Protein AF-A0A1G2XG42-F1 (afdb_monomer_lite)

Structure (mmCIF, N/CA/C/O backbone):
data_AF-A0A1G2XG42-F1
#
_entry.id   AF-A0A1G2XG42-F1
#
loop_
_atom_site.group_PDB
_atom_site.id
_atom_site.type_symbol
_atom_site.label_atom_id
_atom_site.label_alt_id
_atom_site.label_comp_id
_atom_site.label_asym_id
_atom_site.label_entity_id
_atom_site.label_seq_id
_atom_site.pdbx_PDB_ins_code
_atom_site.Cartn_x
_atom_site.Cartn_y
_atom_site.Cartn_z
_atom_site.occupancy
_atom_site.B_iso_or_equiv
_atom_site.auth_seq_id
_atom_site.auth_comp_id
_atom_site.auth_asym_id
_atom_site.auth_atom_id
_atom_site.pdbx_PDB_model_num
ATOM 1 N N . ILE A 1 1 ? 22.631 2.532 -16.169 1.00 64.06 1 ILE A N 1
ATOM 2 C CA . ILE A 1 1 ? 21.913 1.807 -15.087 1.00 64.06 1 ILE A CA 1
ATOM 3 C C . ILE A 1 1 ? 22.865 1.355 -13.971 1.00 64.06 1 ILE A C 1
ATOM 5 O O . ILE A 1 1 ? 22.715 1.842 -12.859 1.00 64.06 1 ILE A O 1
ATOM 9 N N . LYS A 1 2 ? 23.910 0.551 -14.250 1.00 63.91 2 LYS A N 1
ATOM 10 C CA . LYS A 1 2 ? 24.898 0.084 -13.240 1.00 63.91 2 LYS A CA 1
ATOM 11 C C . LYS A 1 2 ? 25.550 1.188 -12.390 1.00 63.91 2 LYS A C 1
ATOM 13 O O . LYS A 1 2 ? 25.722 1.023 -11.194 1.00 63.91 2 LYS A O 1
ATOM 18 N N . LYS A 1 3 ? 25.851 2.341 -12.994 1.00 68.94 3 LYS A N 1
ATOM 19 C CA . LYS A 1 3 ? 26.469 3.490 -12.305 1.00 68.94 3 LYS A CA 1
ATOM 20 C C . LYS A 1 3 ? 25.526 4.230 -11.338 1.00 68.94 3 LYS A C 1
ATOM 22 O O . LYS A 1 3 ? 26.001 4.994 -10.515 1.00 68.94 3 LYS A O 1
ATOM 27 N N . VAL A 1 4 ? 24.211 4.030 -11.477 1.00 76.75 4 VAL A N 1
ATOM 28 C CA . VAL A 1 4 ? 23.165 4.695 -10.675 1.00 76.75 4 VAL A CA 1
ATOM 29 C C . VAL A 1 4 ? 22.660 3.773 -9.564 1.00 76.75 4 VAL A C 1
ATOM 31 O O . VAL A 1 4 ? 22.422 4.236 -8.457 1.00 76.75 4 VAL A O 1
ATOM 34 N N . PHE A 1 5 ? 22.525 2.473 -9.847 1.00 69.44 5 PHE A N 1
ATOM 35 C CA . PHE A 1 5 ? 21.964 1.499 -8.904 1.00 69.44 5 PHE A CA 1
ATOM 36 C C . PHE A 1 5 ? 23.005 0.685 -8.122 1.00 69.44 5 PHE A C 1
ATOM 38 O O . PHE A 1 5 ? 22.629 0.067 -7.131 1.00 69.44 5 PHE A O 1
ATOM 45 N N . GLY A 1 6 ? 24.292 0.733 -8.498 1.00 69.31 6 GLY A N 1
ATOM 46 C CA . GLY A 1 6 ? 25.391 0.123 -7.735 1.00 69.31 6 GLY A CA 1
ATOM 47 C C . GLY A 1 6 ? 25.095 -1.315 -7.286 1.00 69.31 6 GLY A C 1
ATOM 48 O O . GLY A 1 6 ? 24.560 -2.096 -8.072 1.00 69.31 6 GLY A O 1
ATOM 49 N N . ASP A 1 7 ? 25.391 -1.615 -6.016 1.00 70.81 7 ASP A N 1
ATOM 50 C CA . ASP A 1 7 ? 25.075 -2.889 -5.340 1.00 70.81 7 ASP A CA 1
ATOM 51 C C . ASP A 1 7 ? 23.690 -2.890 -4.658 1.00 70.81 7 ASP A C 1
ATOM 53 O O . ASP A 1 7 ? 23.301 -3.851 -3.996 1.00 70.81 7 ASP A O 1
ATOM 57 N N . SER A 1 8 ? 22.921 -1.807 -4.797 1.00 72.50 8 SER A N 1
ATOM 58 C CA . SER A 1 8 ? 21.627 -1.634 -4.123 1.00 72.50 8 SER A CA 1
ATOM 59 C C . SER A 1 8 ? 20.469 -2.339 -4.839 1.00 72.50 8 SER A C 1
ATOM 61 O O . SER A 1 8 ? 19.345 -2.337 -4.337 1.00 72.50 8 SER A O 1
ATOM 63 N N . ALA A 1 9 ? 20.712 -2.917 -6.017 1.00 74.06 9 ALA A N 1
ATOM 64 C CA . ALA A 1 9 ? 19.724 -3.638 -6.811 1.00 74.06 9 ALA A CA 1
ATOM 65 C C . ALA A 1 9 ? 20.186 -5.079 -7.059 1.00 74.06 9 ALA A C 1
ATOM 67 O O . ALA A 1 9 ? 21.337 -5.315 -7.412 1.00 74.06 9 ALA A O 1
ATOM 68 N N . SER A 1 10 ? 19.274 -6.043 -6.910 1.00 81.62 10 SER A N 1
ATOM 69 C CA . SER A 1 10 ? 19.569 -7.447 -7.211 1.00 81.62 10 SER A CA 1
ATOM 70 C C . SER A 1 10 ? 19.828 -7.658 -8.706 1.00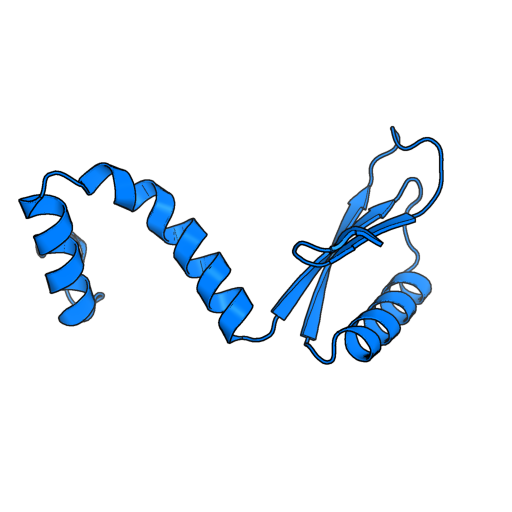 81.62 10 SER A C 1
ATOM 72 O O . SER A 1 10 ? 19.312 -6.914 -9.545 1.00 81.62 10 SER A O 1
ATOM 74 N N . ASP A 1 11 ? 20.549 -8.724 -9.059 1.00 82.31 11 ASP A N 1
ATOM 75 C CA . ASP A 1 11 ? 20.814 -9.082 -10.461 1.00 82.31 11 ASP A CA 1
ATOM 76 C C . ASP A 1 11 ? 19.527 -9.236 -11.282 1.00 82.31 11 ASP A C 1
ATOM 78 O O . ASP A 1 11 ? 19.456 -8.827 -12.442 1.00 82.31 11 ASP A O 1
ATOM 82 N N . LEU A 1 12 ? 18.466 -9.758 -10.659 1.00 81.44 12 LEU A N 1
ATOM 83 C CA . LEU A 1 12 ? 17.145 -9.861 -11.273 1.00 81.44 12 LEU A CA 1
ATOM 84 C C . LEU A 1 12 ? 16.569 -8.479 -11.612 1.00 81.44 12 LEU A C 1
ATOM 86 O O . LEU A 1 12 ? 16.062 -8.271 -12.715 1.00 81.44 12 LEU A O 1
ATOM 90 N N . MET A 1 13 ? 16.669 -7.525 -10.683 1.00 81.44 13 MET A N 1
ATOM 91 C CA . MET A 1 13 ? 16.192 -6.159 -10.892 1.00 81.44 13 MET A CA 1
ATOM 92 C C . MET A 1 13 ? 17.023 -5.436 -11.955 1.00 81.44 13 MET A C 1
ATOM 94 O O . MET A 1 13 ? 16.471 -4.738 -12.801 1.00 81.44 13 MET A O 1
ATOM 98 N N . MET A 1 14 ? 18.335 -5.667 -11.981 1.00 82.88 14 MET A N 1
ATOM 99 C CA . MET A 1 14 ? 19.231 -5.125 -13.001 1.00 82.88 14 MET A CA 1
ATOM 100 C C . MET A 1 14 ? 18.924 -5.670 -14.400 1.00 82.88 14 MET A C 1
ATOM 102 O O . MET A 1 14 ? 18.884 -4.898 -15.359 1.00 82.88 14 MET A O 1
ATOM 106 N N . ASN A 1 15 ? 18.635 -6.967 -14.522 1.00 85.12 15 ASN A N 1
ATOM 107 C CA . ASN A 1 15 ? 18.223 -7.582 -15.785 1.00 85.12 15 ASN A CA 1
ATOM 108 C C . ASN A 1 15 ? 16.872 -7.045 -16.269 1.00 85.12 15 ASN A C 1
ATOM 110 O O . ASN A 1 15 ? 16.714 -6.752 -17.453 1.00 85.12 15 ASN A O 1
ATOM 114 N N . PHE A 1 16 ? 15.917 -6.852 -15.358 1.00 83.06 16 PHE A N 1
ATOM 115 C CA . PHE A 1 16 ? 14.630 -6.242 -15.679 1.00 83.06 16 PHE A CA 1
ATOM 116 C C . PHE A 1 16 ? 14.784 -4.794 -16.171 1.00 83.06 16 PHE A C 1
ATOM 118 O O . PHE A 1 16 ? 14.207 -4.427 -17.193 1.00 83.06 16 PHE A O 1
ATOM 125 N N . LEU A 1 17 ? 15.610 -3.987 -15.495 1.00 82.75 17 LEU A N 1
ATOM 126 C CA . LEU A 1 17 ? 15.903 -2.612 -15.906 1.00 82.75 17 LEU A CA 1
ATOM 127 C C . LEU A 1 17 ? 16.589 -2.548 -17.277 1.00 82.75 17 LEU A C 1
ATOM 129 O O . LEU A 1 17 ? 16.211 -1.716 -18.100 1.00 82.75 17 LEU A O 1
ATOM 133 N N . ASN A 1 18 ? 17.553 -3.433 -17.547 1.00 83.00 18 ASN A N 1
ATOM 134 C CA . ASN A 1 18 ? 18.194 -3.517 -18.863 1.00 83.00 18 ASN A CA 1
ATOM 135 C C . ASN A 1 18 ? 17.175 -3.881 -19.953 1.00 83.00 18 ASN A C 1
ATOM 137 O O . ASN A 1 18 ? 17.111 -3.200 -20.969 1.00 83.00 18 ASN A O 1
ATOM 141 N N . LEU A 1 19 ? 16.306 -4.869 -19.708 1.00 84.56 19 LEU A N 1
ATOM 142 C CA . LEU A 1 19 ? 15.266 -5.270 -20.660 1.00 84.56 19 LEU A CA 1
ATOM 143 C C . LEU A 1 19 ? 14.265 -4.140 -20.950 1.00 84.56 19 LEU A C 1
ATOM 145 O O . LEU A 1 19 ? 13.803 -3.989 -22.082 1.00 84.56 19 LEU A O 1
ATOM 149 N N . LEU A 1 20 ? 13.902 -3.350 -19.937 1.00 83.44 20 LEU A N 1
ATOM 150 C CA . LEU A 1 20 ? 13.025 -2.194 -20.121 1.00 83.44 20 LEU A CA 1
ATOM 151 C C . LEU A 1 20 ? 13.665 -1.136 -21.024 1.00 83.44 20 LEU A C 1
ATOM 153 O O . LEU A 1 20 ? 12.982 -0.607 -21.900 1.00 83.44 20 LEU A O 1
ATOM 157 N N . VAL A 1 21 ? 14.959 -0.867 -20.842 1.00 84.12 21 VAL A N 1
ATOM 158 C CA . VAL A 1 21 ? 15.705 0.085 -21.675 1.00 84.12 21 VAL A CA 1
ATOM 159 C C . VAL A 1 21 ? 15.903 -0.449 -23.095 1.00 84.12 21 VAL A C 1
ATOM 161 O O . VAL A 1 21 ? 15.641 0.277 -24.052 1.00 84.12 21 VAL A O 1
ATOM 164 N N . ASP A 1 22 ? 16.244 -1.728 -23.258 1.00 85.62 22 ASP A N 1
ATOM 165 C CA . ASP A 1 22 ? 16.410 -2.360 -24.576 1.00 85.62 22 ASP A CA 1
ATOM 166 C C . ASP A 1 22 ? 15.125 -2.298 -25.414 1.00 85.62 22 ASP A C 1
ATOM 168 O O . ASP A 1 22 ? 15.158 -2.138 -26.636 1.00 85.62 22 ASP A O 1
ATOM 172 N N . ARG A 1 23 ? 13.961 -2.382 -24.760 1.00 85.38 23 ARG A N 1
ATOM 173 C CA . ARG A 1 23 ? 12.651 -2.308 -25.422 1.00 85.38 23 ARG A CA 1
ATOM 174 C C . ARG A 1 23 ? 12.098 -0.887 -25.555 1.00 85.38 23 ARG A C 1
ATOM 176 O O . ARG A 1 23 ? 10.954 -0.755 -25.989 1.00 85.38 23 ARG A O 1
ATOM 183 N N . ARG A 1 24 ? 12.873 0.145 -25.197 1.00 83.00 24 ARG A N 1
ATOM 184 C CA . ARG A 1 24 ? 12.438 1.553 -25.124 1.00 83.00 24 ARG A CA 1
ATOM 185 C C . ARG A 1 24 ? 11.149 1.753 -24.315 1.00 83.00 24 ARG A C 1
ATOM 187 O O . ARG A 1 24 ? 10.216 2.439 -24.733 1.00 83.00 24 ARG A O 1
ATOM 194 N N . LYS A 1 25 ? 11.048 1.050 -23.185 1.00 80.12 25 LYS A N 1
ATOM 195 C CA . LYS A 1 25 ? 9.917 1.098 -22.246 1.00 80.12 25 LYS A CA 1
ATOM 196 C C . LYS A 1 25 ? 10.277 1.810 -20.941 1.00 80.12 25 LYS A C 1
ATOM 198 O O . LYS A 1 25 ? 9.642 1.576 -19.915 1.00 80.12 25 LYS A O 1
ATOM 203 N N . GLU A 1 26 ? 11.269 2.692 -20.965 1.00 77.44 26 GLU A N 1
ATOM 204 C CA . GLU A 1 26 ? 11.727 3.472 -19.815 1.00 77.44 26 GLU A CA 1
ATOM 205 C C . GLU A 1 26 ? 10.609 4.295 -19.158 1.00 77.44 26 GLU A C 1
ATOM 207 O O . GLU A 1 26 ? 10.617 4.446 -17.942 1.00 77.44 26 GLU A O 1
ATOM 212 N N . GLY A 1 27 ? 9.590 4.725 -19.912 1.00 77.62 27 GLY A N 1
ATOM 213 C CA . GLY A 1 27 ? 8.431 5.445 -19.366 1.00 77.62 27 GLY A CA 1
ATOM 214 C C . GLY A 1 27 ? 7.587 4.633 -18.372 1.00 77.62 27 GLY A C 1
ATOM 215 O O . GLY A 1 27 ? 6.856 5.202 -17.571 1.00 77.62 27 GLY A O 1
ATOM 216 N N . ILE A 1 28 ? 7.710 3.300 -18.357 1.00 78.44 28 ILE A N 1
ATOM 217 C CA . ILE A 1 28 ? 7.031 2.448 -17.365 1.00 78.44 28 ILE A CA 1
ATOM 218 C C . ILE A 1 28 ? 7.662 2.607 -15.971 1.00 78.44 28 ILE A C 1
ATOM 220 O O . ILE A 1 28 ? 6.998 2.362 -14.962 1.00 78.44 28 ILE A O 1
ATOM 224 N N . LEU A 1 29 ? 8.924 3.048 -15.890 1.00 76.56 29 LEU A N 1
ATOM 225 C CA . LEU A 1 29 ? 9.639 3.203 -14.621 1.00 76.56 29 LEU A CA 1
ATOM 226 C C . LEU A 1 29 ? 8.964 4.208 -13.683 1.00 76.56 29 LEU A C 1
ATOM 228 O O . LEU A 1 29 ? 9.025 4.016 -12.472 1.00 76.56 29 LEU A O 1
ATOM 232 N N . GLU A 1 30 ? 8.271 5.216 -14.215 1.00 79.00 30 GLU A N 1
ATOM 233 C CA . GLU A 1 30 ? 7.513 6.187 -13.412 1.00 79.00 30 GLU A CA 1
ATOM 234 C C . GLU A 1 30 ? 6.340 5.540 -12.658 1.00 79.00 30 GLU A C 1
ATOM 236 O O . GLU A 1 30 ? 5.997 5.954 -11.552 1.00 79.00 30 GLU A O 1
ATOM 241 N N . PHE A 1 31 ? 5.761 4.472 -13.213 1.00 75.81 31 PHE A N 1
ATOM 242 C CA . PHE A 1 31 ? 4.619 3.760 -12.630 1.00 75.81 31 PHE A CA 1
ATOM 243 C C . PHE A 1 31 ? 5.036 2.598 -11.720 1.00 75.81 31 PHE A C 1
ATOM 245 O O . PHE A 1 31 ? 4.241 2.132 -10.898 1.00 75.81 31 PHE A O 1
ATOM 252 N N . LEU A 1 32 ? 6.286 2.136 -11.829 1.00 77.94 32 LEU A N 1
ATOM 253 C CA . LEU A 1 32 ? 6.805 0.992 -11.079 1.00 77.94 32 LEU A CA 1
ATOM 254 C C . LEU A 1 32 ? 6.640 1.128 -9.551 1.00 77.94 32 LEU A C 1
ATOM 256 O O . LEU A 1 32 ? 6.217 0.153 -8.926 1.00 77.94 32 LEU A O 1
ATOM 260 N N . PRO A 1 33 ? 6.908 2.294 -8.921 1.00 76.44 33 PRO A N 1
ATOM 261 C CA . PRO A 1 33 ? 6.741 2.457 -7.478 1.00 76.44 33 PRO A CA 1
ATOM 262 C C . PRO A 1 33 ? 5.291 2.277 -7.022 1.00 76.44 33 PRO A C 1
ATOM 264 O O . PRO A 1 33 ? 5.044 1.670 -5.979 1.00 76.44 33 PRO A O 1
ATOM 267 N N . ALA A 1 34 ? 4.329 2.774 -7.806 1.00 73.19 34 ALA A N 1
ATOM 268 C CA . ALA A 1 34 ? 2.907 2.657 -7.500 1.00 73.19 34 ALA A CA 1
ATOM 269 C C . ALA A 1 34 ? 2.440 1.196 -7.591 1.00 73.19 34 ALA A C 1
ATOM 271 O O . ALA A 1 34 ? 1.842 0.684 -6.645 1.00 73.19 34 ALA A O 1
ATOM 272 N N . ILE A 1 35 ? 2.811 0.506 -8.674 1.00 74.56 35 ILE A N 1
ATOM 273 C CA . ILE A 1 35 ? 2.476 -0.908 -8.907 1.00 74.56 35 ILE A CA 1
ATOM 274 C C . ILE A 1 35 ? 3.119 -1.804 -7.844 1.00 74.56 35 ILE A C 1
ATOM 276 O O . ILE A 1 35 ? 2.489 -2.722 -7.315 1.00 74.56 35 ILE A O 1
ATOM 280 N N . HIS A 1 36 ? 4.376 -1.528 -7.490 1.00 72.75 36 HIS A N 1
ATOM 281 C CA . HIS A 1 36 ? 5.077 -2.277 -6.455 1.00 72.75 36 HIS A CA 1
ATOM 282 C C . HIS A 1 36 ? 4.410 -2.088 -5.092 1.00 72.75 36 HIS A C 1
ATOM 284 O O . HIS A 1 36 ? 4.200 -3.061 -4.373 1.00 72.75 36 HIS A O 1
ATOM 290 N N . LYS A 1 37 ? 4.025 -0.854 -4.742 1.00 70.50 37 LYS A N 1
ATOM 291 C CA . LYS A 1 37 ? 3.306 -0.569 -3.497 1.00 70.50 37 LYS A CA 1
ATOM 292 C C . LYS A 1 37 ? 1.979 -1.325 -3.440 1.00 70.50 37 LYS A C 1
ATOM 294 O O . LYS A 1 37 ? 1.727 -2.012 -2.461 1.00 70.50 37 LYS A O 1
ATOM 299 N N . GLU A 1 38 ? 1.189 -1.281 -4.506 1.00 69.00 38 GLU A N 1
ATOM 300 C CA . GLU A 1 38 ? -0.091 -1.993 -4.595 1.00 69.00 38 GLU A CA 1
ATOM 301 C C . GLU A 1 38 ? 0.066 -3.520 -4.482 1.00 69.00 38 GLU A C 1
ATOM 303 O O . GLU A 1 38 ? -0.682 -4.184 -3.757 1.00 69.00 38 GLU A O 1
ATOM 308 N N . THR A 1 39 ? 1.082 -4.082 -5.140 1.00 65.44 39 THR A N 1
ATOM 309 C CA . THR A 1 39 ? 1.381 -5.522 -5.102 1.00 65.44 39 THR A CA 1
ATOM 310 C C . THR A 1 39 ? 1.866 -5.956 -3.718 1.00 65.44 39 THR A C 1
ATOM 312 O O . THR A 1 39 ? 1.437 -6.986 -3.199 1.00 65.44 39 THR A O 1
ATOM 315 N N . VAL A 1 40 ? 2.731 -5.158 -3.086 1.00 66.94 40 VAL A N 1
ATOM 316 C CA . VAL A 1 40 ? 3.224 -5.412 -1.726 1.00 66.94 40 VAL A CA 1
ATOM 317 C C . VAL A 1 40 ? 2.099 -5.296 -0.705 1.00 66.94 40 VAL A C 1
ATOM 319 O O . VAL A 1 40 ? 2.003 -6.148 0.175 1.00 66.94 40 VAL A O 1
ATOM 322 N N . ASP A 1 41 ? 1.236 -4.291 -0.821 1.00 63.62 41 ASP A N 1
ATOM 323 C CA . ASP A 1 41 ? 0.081 -4.113 0.064 1.00 63.62 41 ASP A CA 1
ATOM 324 C C . ASP A 1 41 ? -0.876 -5.312 -0.056 1.00 63.62 41 ASP A C 1
ATOM 326 O O . ASP A 1 41 ? -1.279 -5.907 0.950 1.00 63.62 41 ASP A O 1
ATOM 330 N N . SER A 1 42 ? -1.129 -5.760 -1.290 1.00 61.69 42 SER A N 1
ATOM 331 C CA . SER A 1 42 ? -1.930 -6.954 -1.585 1.00 61.69 42 SER A CA 1
ATOM 332 C C . SER A 1 42 ? -1.308 -8.234 -1.015 1.00 61.69 42 SER A C 1
ATOM 334 O O . SER A 1 42 ? -2.006 -9.038 -0.390 1.00 61.69 42 SER A O 1
ATOM 336 N N . SER A 1 43 ? 0.009 -8.412 -1.174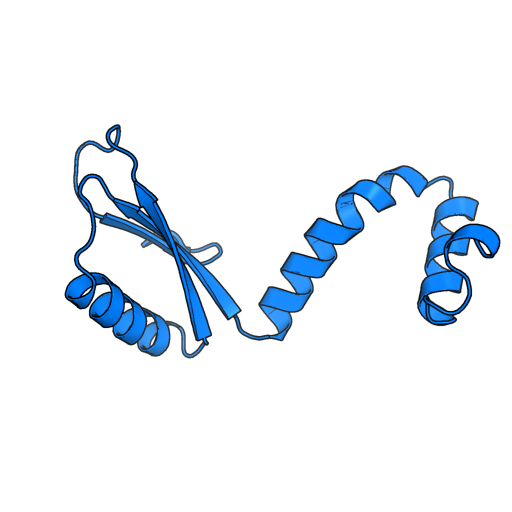 1.00 57.41 43 SER A N 1
ATOM 337 C CA . SER A 1 43 ? 0.749 -9.585 -0.689 1.00 57.41 43 SER A CA 1
ATOM 338 C C . SER A 1 43 ? 0.923 -9.605 0.830 1.00 57.41 43 SER A C 1
ATOM 340 O O . SER A 1 43 ? 0.984 -10.683 1.416 1.00 57.41 43 SER A O 1
ATOM 342 N N . LYS A 1 44 ? 0.985 -8.441 1.487 1.00 59.78 44 LYS A N 1
ATOM 343 C CA . LYS A 1 44 ? 1.012 -8.327 2.954 1.00 59.78 44 LYS A CA 1
ATOM 344 C C . LYS A 1 44 ? -0.360 -8.563 3.586 1.00 59.78 44 LYS A C 1
ATOM 346 O O . LYS A 1 44 ? -0.470 -8.553 4.811 1.00 59.78 44 LYS A O 1
ATOM 351 N N . GLY A 1 45 ? -1.405 -8.749 2.774 1.00 58.94 45 GLY A N 1
ATOM 352 C CA . GLY A 1 45 ? -2.773 -8.851 3.261 1.00 58.94 45 GLY A CA 1
ATOM 353 C C . GLY A 1 45 ? -3.203 -7.588 4.004 1.00 58.94 45 GLY A C 1
ATOM 354 O O . GLY A 1 45 ? -3.992 -7.683 4.941 1.00 58.94 45 GLY A O 1
ATOM 355 N N . VAL A 1 46 ? -2.654 -6.430 3.624 1.00 61.25 46 VAL A N 1
ATOM 356 C CA . VAL A 1 46 ? -3.031 -5.138 4.189 1.00 61.25 46 VAL A CA 1
ATOM 357 C C . VAL A 1 46 ? -4.052 -4.518 3.255 1.00 61.25 46 VAL A C 1
ATOM 359 O O . VAL A 1 46 ? -3.745 -4.195 2.110 1.00 61.25 46 VAL A O 1
ATOM 362 N N . ILE A 1 47 ? -5.287 -4.379 3.730 1.00 63.94 47 ILE A N 1
ATOM 363 C CA . ILE A 1 47 ? -6.320 -3.683 2.967 1.00 63.94 47 ILE A CA 1
ATOM 364 C C . ILE A 1 47 ? -6.370 -2.244 3.455 1.00 63.94 47 ILE A C 1
ATOM 366 O O . ILE A 1 47 ? -6.552 -1.984 4.644 1.00 63.94 47 ILE A O 1
ATOM 370 N N . LYS A 1 48 ? -6.235 -1.304 2.523 1.00 67.44 48 LYS A N 1
ATOM 371 C CA . LYS A 1 48 ? -6.433 0.114 2.808 1.00 67.44 48 LYS A CA 1
ATOM 372 C C . LYS A 1 48 ? -7.922 0.413 2.864 1.00 67.44 48 LYS A C 1
ATOM 374 O O . LYS A 1 48 ? -8.634 0.200 1.881 1.00 67.44 48 LYS A O 1
ATOM 379 N N . ALA A 1 49 ? -8.380 0.895 4.012 1.00 67.88 49 ALA A N 1
ATOM 380 C CA . ALA A 1 49 ? -9.726 1.408 4.189 1.00 67.88 49 ALA A CA 1
ATOM 381 C C . ALA A 1 49 ? -9.670 2.934 4.282 1.00 67.88 49 ALA A C 1
ATOM 383 O O . ALA A 1 49 ? -9.189 3.480 5.271 1.00 67.88 49 ALA A O 1
ATOM 384 N N . ARG A 1 50 ? -10.160 3.636 3.263 1.00 69.69 50 ARG A N 1
ATOM 385 C CA . ARG A 1 50 ? -10.346 5.084 3.328 1.00 69.69 50 ARG A CA 1
ATOM 386 C C . ARG A 1 50 ? -11.697 5.378 3.962 1.00 69.69 50 ARG A C 1
ATOM 388 O O . ARG A 1 50 ? -12.727 5.003 3.411 1.00 69.69 50 ARG A O 1
ATOM 395 N N . VAL A 1 51 ? -11.681 6.024 5.118 1.00 71.25 51 VAL A N 1
ATOM 396 C CA . VAL A 1 51 ? -12.879 6.433 5.850 1.00 71.25 51 VAL A CA 1
ATOM 397 C C . VAL A 1 51 ? -13.047 7.930 5.640 1.00 71.25 51 VAL A C 1
ATOM 399 O O . VAL A 1 51 ? -12.278 8.713 6.191 1.00 71.25 51 VAL A O 1
ATOM 402 N N . THR A 1 52 ? -14.018 8.335 4.828 1.00 71.00 52 THR A N 1
ATOM 403 C CA . THR A 1 52 ? -14.313 9.749 4.593 1.00 71.00 52 THR A CA 1
ATOM 404 C C . THR A 1 52 ? -15.459 10.199 5.488 1.00 71.00 52 THR A C 1
ATOM 406 O O . THR A 1 52 ? -16.544 9.617 5.435 1.00 71.00 52 THR A O 1
ATOM 409 N N . THR A 1 53 ? -15.228 11.203 6.337 1.00 69.88 53 THR A N 1
ATOM 410 C CA . THR A 1 53 ? -16.219 11.657 7.325 1.00 69.88 53 THR A CA 1
ATOM 411 C C . THR A 1 53 ? -16.471 13.152 7.263 1.00 69.88 53 THR A C 1
ATOM 413 O O . THR A 1 53 ? -15.567 13.946 7.017 1.00 69.88 53 THR A O 1
ATOM 416 N N . VAL A 1 54 ? -17.722 13.534 7.527 1.00 65.00 54 VAL A N 1
ATOM 417 C CA . VAL A 1 54 ? -18.140 14.943 7.609 1.00 65.00 54 VAL A CA 1
ATOM 418 C C . VAL A 1 54 ? -17.662 15.581 8.921 1.00 65.00 54 VAL A C 1
ATOM 420 O O . VAL A 1 54 ? -17.233 16.732 8.956 1.00 65.00 54 VAL A O 1
ATOM 423 N N . ALA A 1 55 ? -17.693 14.810 10.011 1.00 64.56 55 ALA A N 1
ATOM 424 C CA . ALA A 1 55 ? -17.280 15.226 11.349 1.00 64.56 55 ALA A CA 1
ATOM 425 C C . ALA A 1 55 ? -16.010 14.474 11.797 1.00 64.56 55 ALA A C 1
ATOM 427 O O . ALA A 1 55 ? -15.787 13.343 11.347 1.00 64.56 55 ALA A O 1
ATOM 428 N N . PRO A 1 56 ? 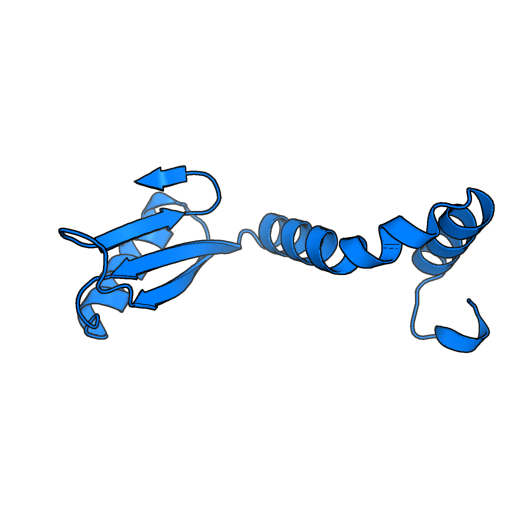-15.181 15.064 12.678 1.00 64.81 56 PRO A N 1
ATOM 429 C CA . PRO A 1 56 ? -14.008 14.388 13.222 1.00 64.81 56 PRO A CA 1
ATOM 430 C C . PRO A 1 56 ? -14.424 13.117 13.973 1.00 64.81 56 PRO A C 1
ATOM 432 O O . PRO A 1 56 ? -15.309 13.146 14.830 1.00 64.81 56 PRO A O 1
ATOM 435 N N . LEU A 1 57 ? -13.781 11.994 13.649 1.00 65.44 57 LEU A N 1
ATOM 436 C CA . LEU A 1 57 ? -13.992 10.745 14.375 1.00 65.44 57 LEU A CA 1
ATOM 437 C C . LEU A 1 57 ? -13.324 10.820 15.748 1.00 65.44 57 LEU A C 1
ATOM 439 O O . LEU A 1 57 ? -12.153 11.178 15.856 1.00 65.44 57 LEU A O 1
ATOM 443 N N . THR A 1 58 ? -14.030 10.402 16.796 1.00 71.44 58 THR A N 1
ATOM 444 C CA . THR A 1 58 ? -13.397 10.175 18.102 1.00 71.44 58 THR A CA 1
ATOM 445 C C . THR A 1 58 ? -12.569 8.886 18.058 1.00 71.44 58 THR A C 1
ATOM 447 O O . THR A 1 58 ? -12.971 7.912 17.417 1.00 71.44 58 THR A O 1
ATOM 450 N N . GLU A 1 59 ? -11.452 8.814 18.788 1.00 70.12 59 GLU A N 1
ATOM 451 C CA . GLU A 1 59 ? -10.570 7.629 18.807 1.00 70.12 59 GLU A CA 1
ATOM 452 C C . GLU A 1 59 ? -11.311 6.316 19.130 1.00 70.12 59 GLU A C 1
ATOM 454 O O . GLU A 1 59 ? -11.034 5.266 18.547 1.00 70.12 59 GLU A O 1
ATOM 459 N N . ASN A 1 60 ? -12.321 6.375 20.002 1.00 73.25 60 ASN A N 1
ATOM 460 C CA . ASN A 1 60 ? -13.167 5.228 20.351 1.00 73.25 60 ASN A CA 1
ATOM 461 C C . ASN A 1 60 ? -13.975 4.689 19.159 1.00 73.25 60 ASN A C 1
ATOM 463 O O . ASN A 1 60 ? -14.136 3.472 19.006 1.00 73.25 60 ASN A O 1
ATOM 467 N N . GLN A 1 61 ? -14.471 5.582 18.301 1.00 70.31 61 GLN A N 1
ATOM 468 C CA . GLN A 1 61 ? -15.215 5.216 17.097 1.00 70.31 61 GLN A CA 1
ATOM 469 C C . GLN A 1 61 ? -14.272 4.628 16.047 1.00 70.31 61 GLN A C 1
ATOM 471 O O . GLN A 1 61 ? -14.589 3.593 15.462 1.00 70.31 61 GLN A O 1
ATOM 476 N N . ALA A 1 62 ? -13.081 5.215 15.884 1.00 70.69 62 ALA A N 1
ATOM 477 C CA . ALA A 1 62 ? -12.063 4.718 14.961 1.00 70.69 62 ALA A CA 1
ATOM 478 C C . ALA A 1 62 ? -11.618 3.300 15.343 1.00 70.69 62 ALA A C 1
ATOM 480 O O . ALA A 1 62 ? -11.650 2.390 14.518 1.00 70.69 62 ALA A O 1
ATOM 481 N N . ASN A 1 63 ? -11.301 3.068 16.618 1.00 74.88 63 ASN A N 1
ATOM 482 C CA . ASN A 1 63 ? -10.897 1.748 17.106 1.00 74.88 63 ASN A CA 1
ATOM 483 C C . ASN A 1 63 ? -12.002 0.691 16.964 1.00 74.88 63 ASN A C 1
ATOM 485 O O . ASN A 1 63 ? -11.721 -0.467 16.643 1.00 74.88 63 ASN A O 1
ATOM 489 N N . SER A 1 64 ? -13.262 1.078 17.170 1.00 77.12 64 SER A N 1
ATOM 490 C CA . SER A 1 64 ? -14.408 0.180 16.990 1.00 77.12 64 SER A CA 1
ATOM 491 C C . SER A 1 64 ? -14.632 -0.176 15.518 1.00 77.12 64 SER A C 1
ATOM 493 O O . SER A 1 64 ? -14.878 -1.345 15.209 1.00 77.12 64 SER A O 1
ATOM 495 N N . LEU A 1 65 ? -14.493 0.797 14.608 1.00 74.56 65 LEU A N 1
ATOM 496 C CA . LEU A 1 65 ? -14.535 0.568 13.161 1.00 74.56 65 LEU A CA 1
ATOM 497 C C . LEU A 1 65 ? -13.403 -0.356 12.724 1.00 74.56 65 LEU A C 1
ATOM 499 O O . LEU A 1 65 ? -13.663 -1.342 12.042 1.00 74.56 65 LEU A O 1
ATOM 503 N N . LYS A 1 66 ? -12.174 -0.090 13.178 1.00 72.69 66 LYS A N 1
ATOM 504 C CA . LYS A 1 66 ? -10.998 -0.900 12.850 1.00 72.69 66 LYS A CA 1
ATOM 505 C C . LYS A 1 66 ? -11.209 -2.362 13.212 1.00 72.69 66 LYS A C 1
ATOM 507 O O . LYS A 1 66 ? -11.072 -3.229 12.362 1.00 72.69 66 LYS A O 1
ATOM 512 N N . LYS A 1 67 ? -11.650 -2.633 14.446 1.00 76.44 67 LYS A N 1
ATOM 513 C CA . LYS A 1 67 ? -11.937 -4.000 14.910 1.00 76.44 67 LYS A CA 1
ATOM 514 C C . LYS A 1 67 ? -13.031 -4.685 14.090 1.00 76.44 67 LYS A C 1
ATOM 516 O O . LYS A 1 67 ? -12.963 -5.895 13.886 1.00 76.44 67 LYS A O 1
ATOM 521 N N . ARG A 1 68 ? -14.056 -3.947 13.651 1.00 75.94 68 ARG A N 1
ATOM 522 C CA . ARG A 1 68 ? -15.111 -4.496 12.785 1.00 75.94 68 ARG A CA 1
ATOM 523 C C . ARG A 1 68 ? -14.586 -4.780 11.381 1.00 75.94 68 ARG A C 1
ATOM 525 O O . ARG A 1 68 ? -14.873 -5.848 10.855 1.00 75.94 68 ARG A O 1
ATOM 532 N N . LEU A 1 69 ? -13.797 -3.875 10.809 1.00 73.44 69 LEU A N 1
ATOM 533 C CA . LEU A 1 69 ? -13.208 -4.024 9.479 1.00 73.44 69 LEU A CA 1
ATOM 534 C C . LEU A 1 69 ? -12.171 -5.152 9.435 1.00 73.44 69 LEU A C 1
ATOM 536 O O . LEU A 1 69 ? -12.221 -5.964 8.515 1.00 73.44 69 LEU A O 1
ATOM 540 N N . ASP A 1 70 ? -11.317 -5.275 10.452 1.00 72.44 70 ASP A N 1
ATOM 541 C CA . ASP A 1 70 ? -10.387 -6.401 10.615 1.00 72.44 70 ASP A CA 1
ATOM 542 C C . ASP A 1 70 ? -11.146 -7.742 10.678 1.00 72.44 70 ASP A C 1
ATOM 544 O O . ASP A 1 70 ? -10.770 -8.707 10.013 1.00 72.44 70 ASP A O 1
ATOM 548 N N . LYS A 1 71 ? -12.263 -7.810 11.426 1.00 75.81 71 LYS A N 1
ATOM 549 C CA . LYS A 1 71 ? -13.112 -9.017 11.495 1.00 75.81 71 LYS A CA 1
ATOM 550 C C . LYS A 1 71 ? -13.819 -9.340 10.179 1.00 75.81 71 LYS A C 1
ATOM 552 O O . LYS A 1 71 ? -13.905 -10.509 9.825 1.00 75.81 71 LYS A 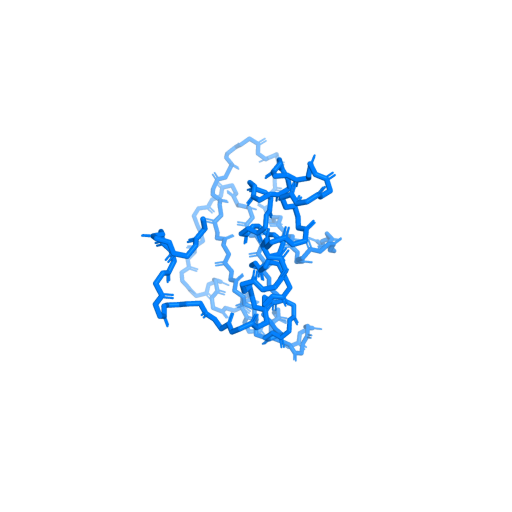O 1
ATOM 557 N N . LEU A 1 72 ? -14.354 -8.333 9.488 1.00 70.88 72 LEU A N 1
ATOM 558 C CA . LEU A 1 72 ? -15.094 -8.517 8.236 1.00 70.88 72 LEU A CA 1
ATOM 559 C C . LEU A 1 72 ? -14.175 -8.917 7.079 1.00 70.88 72 LEU A C 1
ATOM 561 O O . LEU A 1 72 ? -14.566 -9.713 6.234 1.00 70.88 72 LEU A O 1
ATOM 565 N N . THR A 1 73 ? -12.961 -8.368 7.036 1.00 68.94 73 THR A N 1
ATOM 566 C CA . THR A 1 73 ? -12.017 -8.620 5.940 1.00 68.94 73 THR A CA 1
ATOM 567 C C . THR A 1 73 ? -11.063 -9.782 6.211 1.00 68.94 73 THR A C 1
ATOM 569 O O . THR A 1 73 ? -10.432 -10.275 5.275 1.00 68.94 73 THR A O 1
ATOM 572 N N . GLY A 1 74 ? -10.930 -10.222 7.470 1.00 67.50 74 GLY A N 1
ATOM 573 C CA . GLY A 1 74 ? -9.984 -11.271 7.874 1.00 67.50 74 GLY A CA 1
ATOM 574 C C . GLY A 1 74 ? -8.515 -10.890 7.647 1.00 67.50 74 GLY A C 1
ATOM 575 O O . GLY A 1 74 ? -7.643 -11.756 7.632 1.00 67.50 74 GLY A O 1
ATOM 576 N N . LYS A 1 75 ? -8.244 -9.601 7.424 1.00 68.44 75 LYS A N 1
ATOM 577 C CA . LYS A 1 75 ? -6.961 -9.036 7.003 1.00 68.44 75 LYS A CA 1
ATOM 578 C C . LYS A 1 75 ? -6.650 -7.794 7.833 1.00 68.44 75 LYS A C 1
ATOM 580 O O . LYS A 1 75 ? -7.527 -7.251 8.496 1.00 68.44 75 LYS A O 1
ATOM 585 N N . LYS A 1 76 ? -5.389 -7.354 7.826 1.00 66.31 76 LYS A N 1
ATOM 586 C CA . LYS A 1 76 ? -4.964 -6.190 8.614 1.00 66.31 76 LYS A CA 1
ATOM 587 C C . LYS A 1 76 ? -5.427 -4.923 7.894 1.00 66.31 76 LYS A C 1
ATOM 589 O O . LYS A 1 76 ? -4.954 -4.650 6.793 1.00 66.31 76 LYS A O 1
ATOM 594 N N . VAL A 1 77 ? -6.345 -4.163 8.483 1.00 69.06 77 VAL A N 1
ATOM 595 C CA . VAL A 1 77 ? -6.881 -2.958 7.844 1.00 69.06 77 VAL A CA 1
ATOM 596 C C . VAL A 1 77 ? -6.074 -1.731 8.256 1.00 69.06 77 VAL A C 1
ATOM 598 O O . VAL A 1 77 ? -5.966 -1.382 9.437 1.00 69.06 77 VAL A O 1
ATOM 601 N N . GLU A 1 78 ? -5.506 -1.055 7.262 1.00 70.75 78 GLU A N 1
ATOM 602 C CA . GLU A 1 78 ? -4.873 0.249 7.430 1.00 70.75 78 GLU A CA 1
ATOM 603 C C . GLU A 1 78 ? -5.906 1.327 7.099 1.00 70.75 78 GLU A C 1
ATOM 605 O O . GLU A 1 78 ? -6.358 1.439 5.958 1.00 70.75 78 GLU A O 1
ATOM 610 N N . MET A 1 79 ? -6.350 2.063 8.121 1.00 68.12 79 MET A N 1
ATOM 611 C CA . MET A 1 79 ? -7.400 3.067 7.970 1.00 68.12 79 MET A CA 1
ATOM 612 C C . MET A 1 79 ? -6.799 4.444 7.701 1.00 68.12 79 MET A C 1
ATOM 614 O O . MET A 1 79 ? -6.036 4.957 8.516 1.00 68.12 79 MET A O 1
ATOM 618 N N . GLU A 1 80 ? -7.200 5.053 6.593 1.00 73.06 80 GLU A N 1
ATOM 619 C CA . GLU A 1 80 ? -6.905 6.441 6.250 1.00 73.06 80 GLU A CA 1
ATOM 620 C C . GLU A 1 80 ? -8.181 7.262 6.468 1.00 73.06 80 GLU A C 1
ATOM 622 O O . GLU A 1 80 ? -9.153 7.104 5.729 1.00 73.06 80 GLU A O 1
ATOM 627 N N . VAL A 1 81 ? -8.210 8.097 7.511 1.00 70.25 81 VAL A N 1
ATOM 628 C CA . VAL A 1 81 ? -9.368 8.953 7.809 1.00 70.25 81 VAL A CA 1
ATOM 629 C C . VAL A 1 81 ? -9.194 10.278 7.076 1.00 70.25 81 VAL A C 1
ATOM 631 O O . VAL A 1 81 ? -8.235 11.003 7.327 1.00 70.25 81 VAL A O 1
ATOM 634 N N . VAL A 1 82 ? -10.116 10.586 6.169 1.00 71.50 82 VAL A N 1
ATOM 635 C CA . VAL A 1 82 ? -10.135 11.832 5.397 1.00 71.50 82 VAL A CA 1
ATOM 636 C C . VAL A 1 82 ? -11.367 12.626 5.803 1.00 71.50 82 VAL A C 1
ATOM 638 O O . VAL A 1 82 ? -12.480 12.109 5.758 1.00 71.50 82 VAL A O 1
ATOM 641 N N . GLN A 1 83 ? -11.191 13.884 6.196 1.00 70.88 83 GLN A N 1
ATOM 642 C CA . GLN A 1 83 ? -12.324 14.752 6.493 1.00 70.88 83 GLN A CA 1
ATOM 643 C C . GLN A 1 83 ? -12.767 15.463 5.215 1.00 70.88 83 GLN A C 1
ATOM 645 O O . GLN A 1 83 ? -11.979 16.198 4.623 1.00 70.88 83 GLN A O 1
ATOM 650 N N . ASP A 1 84 ? -14.015 15.248 4.802 1.00 69.50 84 ASP A N 1
ATOM 651 C CA . ASP A 1 84 ? -14.603 15.936 3.653 1.00 69.50 84 ASP A CA 1
ATOM 652 C C . ASP A 1 84 ? -15.966 16.540 4.035 1.00 69.50 84 ASP A C 1
ATOM 654 O O . ASP A 1 84 ? -16.954 15.811 4.188 1.00 69.50 84 ASP A O 1
ATOM 658 N N . PRO A 1 85 ? -16.036 17.872 4.216 1.00 64.06 85 PRO A N 1
ATOM 659 C CA . PRO A 1 85 ? -17.264 18.565 4.581 1.00 64.06 85 PRO A CA 1
ATOM 660 C C . PRO A 1 85 ? -18.265 18.703 3.420 1.00 64.06 85 PRO A C 1
ATOM 662 O O . PRO A 1 85 ? -19.375 19.173 3.656 1.00 64.06 85 PRO A O 1
ATOM 665 N N . GLN A 1 86 ? -17.920 18.310 2.184 1.00 67.31 86 GLN A N 1
ATOM 666 C CA . GLN A 1 86 ? -18.847 18.352 1.042 1.00 67.31 86 GLN A CA 1
ATOM 667 C C . GLN A 1 86 ? -19.836 17.175 1.011 1.00 67.31 86 GLN A C 1
ATOM 669 O O . GLN A 1 86 ? -20.790 17.191 0.231 1.00 67.31 86 GLN A O 1
ATOM 674 N N . ILE A 1 87 ? -19.643 16.152 1.850 1.00 66.56 87 ILE A N 1
ATOM 675 C CA . ILE A 1 87 ? -20.528 14.986 1.888 1.00 66.56 87 ILE A CA 1
ATOM 676 C C . ILE A 1 87 ? -21.829 15.352 2.616 1.00 66.56 87 ILE A C 1
ATOM 678 O O . ILE A 1 87 ? -21.830 15.693 3.797 1.00 66.56 87 ILE A O 1
ATOM 682 N N . LEU A 1 88 ? -22.964 15.214 1.923 1.00 55.62 88 LEU A N 1
ATOM 683 C CA . LEU A 1 88 ? -24.316 15.512 2.425 1.00 55.62 88 LEU A CA 1
ATOM 684 C C . LEU A 1 88 ? -24.873 14.445 3.400 1.00 55.62 88 LEU A C 1
ATOM 686 O O . LEU A 1 88 ? -26.083 14.250 3.493 1.00 55.62 88 LEU A O 1
ATOM 690 N N . GLY A 1 89 ? -23.995 13.774 4.155 1.00 50.44 89 GLY A N 1
ATOM 691 C CA . GLY A 1 89 ? -24.362 12.906 5.276 1.00 50.44 89 GLY A CA 1
ATOM 692 C C . GLY A 1 89 ? -23.472 11.671 5.472 1.0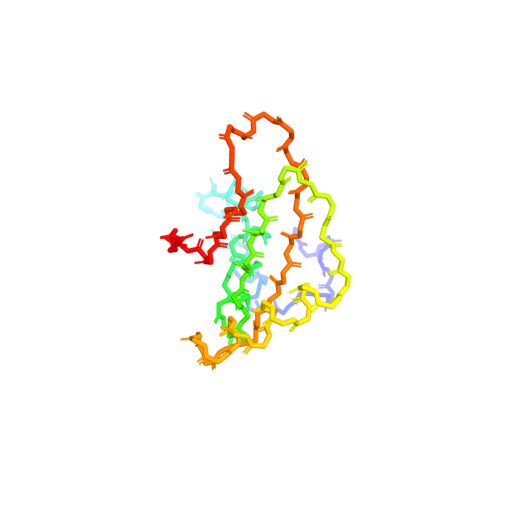0 50.44 89 GLY A C 1
ATOM 693 O O . GLY A 1 89 ? -23.207 10.922 4.537 1.00 50.44 89 GLY A O 1
ATOM 694 N N . GLY A 1 90 ? -23.095 11.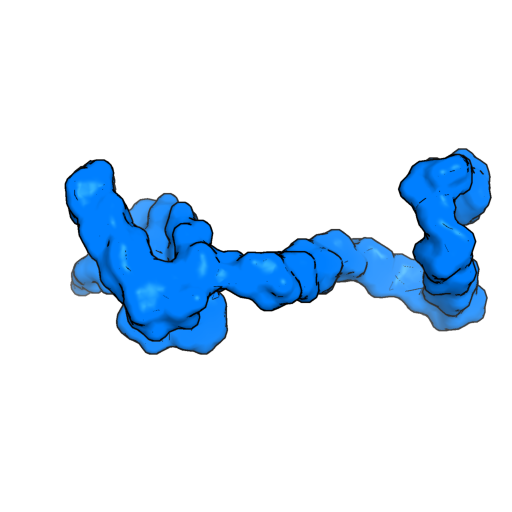416 6.731 1.00 66.00 90 GLY A N 1
ATOM 695 C CA . GLY A 1 90 ? -22.601 10.118 7.210 1.00 66.00 90 GLY A CA 1
ATOM 696 C C . GLY A 1 90 ? -21.081 9.888 7.207 1.00 66.00 90 GLY A C 1
ATOM 697 O O . GLY A 1 90 ? -20.273 10.818 7.209 1.00 66.00 90 GLY A O 1
ATOM 698 N N . ILE A 1 91 ? -20.716 8.603 7.279 1.00 66.69 91 ILE A N 1
ATOM 699 C CA . ILE A 1 91 ? -19.355 8.051 7.197 1.00 66.69 91 ILE A CA 1
ATOM 700 C C . ILE A 1 91 ? -19.318 7.208 5.920 1.00 66.69 91 ILE A C 1
ATOM 702 O O . ILE A 1 91 ? -20.119 6.287 5.791 1.00 66.69 91 ILE A O 1
ATOM 706 N N . MET A 1 92 ? -18.401 7.493 5.000 1.00 66.25 92 MET A N 1
ATOM 707 C CA . MET A 1 92 ? -18.170 6.679 3.803 1.00 66.25 92 MET A CA 1
ATOM 708 C C . MET A 1 92 ? -16.934 5.806 4.020 1.00 66.25 92 MET A C 1
ATOM 710 O O . MET A 1 92 ? -15.877 6.330 4.365 1.00 66.25 92 MET A O 1
ATOM 714 N N . ILE A 1 93 ? -17.037 4.489 3.819 1.00 66.38 93 ILE A N 1
ATOM 715 C CA . ILE A 1 93 ? -15.910 3.567 4.004 1.00 66.38 93 ILE A CA 1
ATOM 716 C C . ILE A 1 93 ? -15.587 2.899 2.666 1.00 66.38 93 ILE A C 1
ATOM 718 O O . ILE A 1 93 ? -16.349 2.097 2.135 1.00 66.38 93 ILE A O 1
ATOM 722 N N . ARG A 1 94 ? -14.413 3.199 2.116 1.00 64.69 94 ARG A N 1
ATOM 723 C CA . ARG A 1 94 ? -13.881 2.540 0.920 1.00 64.69 94 ARG A CA 1
ATOM 724 C C . ARG A 1 94 ? -12.810 1.544 1.328 1.00 64.69 94 ARG A C 1
ATOM 726 O O . ARG A 1 94 ? -11.738 1.950 1.755 1.00 64.69 94 ARG A O 1
ATOM 733 N N . VAL A 1 95 ? -13.083 0.253 1.174 1.00 64.62 95 VAL A N 1
ATOM 734 C CA . VAL A 1 95 ? -12.178 -0.842 1.548 1.00 64.62 95 VAL A CA 1
ATOM 735 C C . VAL A 1 95 ? -11.601 -1.452 0.272 1.00 64.62 95 VAL A C 1
ATOM 737 O O . VAL A 1 95 ? -12.268 -2.230 -0.407 1.00 64.62 95 VAL A O 1
ATOM 740 N N . GLY A 1 96 ? -10.368 -1.087 -0.093 1.00 64.31 96 GLY A N 1
ATOM 741 C CA . GLY A 1 96 ? -9.770 -1.499 -1.368 1.00 64.31 96 GLY A CA 1
ATOM 742 C C . GLY A 1 96 ? -10.635 -1.086 -2.567 1.00 64.31 96 GLY A C 1
ATOM 743 O O . GLY A 1 96 ? -10.836 0.106 -2.797 1.00 64.31 96 GLY A O 1
ATOM 744 N N . ASN A 1 97 ? -11.165 -2.073 -3.301 1.00 50.44 97 ASN A N 1
ATOM 745 C CA . ASN A 1 97 ? -12.061 -1.881 -4.452 1.00 50.44 97 ASN A CA 1
ATOM 746 C C . ASN A 1 97 ? -13.560 -2.043 -4.117 1.00 50.44 97 ASN A C 1
ATOM 748 O O . ASN A 1 97 ? -14.399 -1.955 -5.011 1.00 50.44 97 ASN A O 1
ATOM 752 N N . THR A 1 98 ? -13.905 -2.281 -2.848 1.00 53.81 98 THR A N 1
ATOM 753 C CA . THR A 1 98 ? -15.290 -2.460 -2.394 1.00 53.81 98 THR A CA 1
ATOM 754 C C . THR A 1 98 ? -15.768 -1.203 -1.670 1.00 53.81 98 THR A C 1
ATOM 756 O O . THR A 1 98 ? -15.113 -0.703 -0.751 1.00 53.81 98 THR A O 1
ATOM 759 N N . MET A 1 99 ? -16.917 -0.682 -2.097 1.00 49.12 99 MET A N 1
ATOM 760 C CA . MET A 1 99 ? -17.595 0.459 -1.482 1.00 49.12 99 MET A CA 1
ATOM 761 C C . MET A 1 99 ? -18.737 -0.068 -0.606 1.00 49.12 99 MET A C 1
ATOM 763 O O . MET A 1 99 ? -19.536 -0.870 -1.092 1.00 49.12 99 MET A O 1
ATOM 767 N N . VAL A 1 100 ? -18.772 0.330 0.672 1.00 53.84 100 VAL A N 1
ATOM 768 C CA . VAL A 1 100 ? -19.771 -0.117 1.663 1.00 53.84 100 VAL A CA 1
ATOM 769 C C . VAL A 1 100 ? -20.341 1.066 2.430 1.00 53.84 100 VAL A C 1
ATOM 771 O O . VAL A 1 100 ? -19.564 2.007 2.719 1.00 53.84 100 VAL A O 1
#

pLDDT: mean 70.79, std 8.08, range [49.12, 85.62]

Foldseek 3Di:
DCVVCPPVDDPVRVVVVVVCVVVVNVVCVVCVVVVVVVVVCVVQQEKEKEKEELDDDDPVRVVVVQVVCCVVSVGRYDYHYHYDNVDPDDIWIDTHPDTD

Radius of gyration: 19.6 Å; chains: 1; bounding box: 51×30×46 Å

Sequence (100 aa):
IKKVFGDSASDLMMNFLNLLVDRRKEGILEFLPAIHKETVDSSKGVIKARVTTVAPLTENQANSLKKRLDKLTGKKVEMEVVQDPQILGGIMIRVGNTMV

Secondary structure (DSSP, 8-state):
-HHHHTTSS-HHHHHHHHHHHHTT-GGGGGTHHHHHHHHHHHHTTEEEEEEEESSPPPHHHHHHHHHHHHHHHSSEEEEEEEE-TT-SSSEEEEETTEE-